Protein AF-A0A952ZZ40-F1 (afdb_monomer)

Mean predicted aligned error: 8.71 Å

Solvent-accessible surface area (backbone atoms only — not comparable to full-atom values): 9358 Å² total; per-residue (Å²): 136,73,78,71,67,65,67,68,69,68,72,72,81,72,81,66,94,59,87,79,50,68,55,71,39,68,36,52,21,94,41,73,67,47,33,52,50,46,51,53,52,49,33,73,76,65,36,63,76,74,38,50,62,46,55,52,12,54,50,28,39,34,52,52,25,47,82,70,67,41,82,51,70,69,58,15,51,51,58,35,25,70,69,38,40,77,30,28,42,46,56,41,30,53,50,9,44,51,35,43,38,53,50,40,54,49,51,45,52,52,49,50,52,53,38,52,52,49,53,54,47,41,63,74,26,54,90,79,59,55,57,68,68,58,54,54,47,46,55,52,40,51,53,50,47,54,52,44,52,51,55,36,52,53,36,51,50,44,55,49,23,58,76,70,72,40,82,58,78,132

Foldseek 3Di:
DPVVVVVVVVPPPPPDPDPPDQQQDAAAQQDPVSNVVRVVVSCVVPNPVVCPLLVLLLVLQLVLCVVVVNPDSVVSNNVSSVVRHGHGSNVSSLNSLVSLLVVLVVVLVVLVVVLVVLVVQCVVCVVVDDDPVSVVSNVVSVVVNVVSVVSNVVSVVCNVCVVVVHNDDD

Structure (mmCIF, N/CA/C/O backbone):
data_AF-A0A952ZZ40-F1
#
_entry.id   AF-A0A952ZZ40-F1
#
loop_
_atom_site.group_PDB
_atom_site.id
_atom_site.type_symbol
_atom_site.label_atom_id
_atom_site.label_alt_id
_atom_site.label_comp_id
_atom_site.label_asym_id
_atom_site.label_entity_id
_atom_site.label_seq_id
_atom_site.pdbx_PDB_ins_code
_atom_site.Cartn_x
_atom_site.Cartn_y
_atom_site.Cartn_z
_atom_site.occupancy
_atom_site.B_iso_or_equiv
_atom_site.auth_seq_id
_atom_site.auth_comp_id
_atom_site.auth_asym_id
_atom_site.auth_atom_id
_atom_site.pdbx_PDB_model_num
ATOM 1 N N . MET A 1 1 ? 31.281 -0.388 -59.953 1.00 50.66 1 MET A N 1
ATOM 2 C CA . MET A 1 1 ? 30.707 -1.212 -58.863 1.00 50.66 1 MET A CA 1
ATOM 3 C C . MET A 1 1 ? 31.171 -0.823 -57.448 1.00 50.66 1 MET A C 1
ATOM 5 O O . MET A 1 1 ? 30.843 -1.535 -56.517 1.00 50.66 1 MET A O 1
ATOM 9 N N . ILE A 1 2 ? 31.844 0.321 -57.239 1.00 50.59 2 ILE A N 1
ATOM 10 C CA . ILE A 1 2 ? 32.328 0.743 -55.900 1.00 50.59 2 ILE A CA 1
ATOM 11 C C . ILE A 1 2 ? 31.453 1.847 -55.261 1.00 50.59 2 ILE A C 1
ATOM 13 O O . ILE A 1 2 ? 31.513 2.076 -54.061 1.00 50.59 2 ILE A O 1
ATOM 17 N N . ARG A 1 3 ? 30.564 2.499 -56.029 1.00 42.16 3 ARG A N 1
ATOM 18 C CA . ARG A 1 3 ? 29.733 3.619 -55.539 1.00 42.16 3 ARG A CA 1
ATOM 19 C C . ARG A 1 3 ? 28.393 3.227 -54.900 1.00 42.16 3 ARG A C 1
ATOM 21 O O . ARG A 1 3 ? 27.818 4.049 -54.204 1.00 42.16 3 ARG A O 1
ATOM 28 N N . LEU A 1 4 ? 27.915 1.993 -55.089 1.00 42.69 4 LEU A N 1
ATOM 29 C CA . LEU A 1 4 ? 26.653 1.522 -54.492 1.00 42.69 4 LEU A CA 1
ATOM 30 C C . LEU A 1 4 ? 26.824 0.892 -53.100 1.00 42.69 4 LEU A C 1
ATOM 32 O O . LEU A 1 4 ? 25.849 0.789 -52.368 1.00 42.69 4 LEU A O 1
ATOM 36 N N . LEU A 1 5 ? 28.048 0.519 -52.707 1.00 42.78 5 LEU A N 1
ATOM 37 C CA . LEU A 1 5 ? 28.298 -0.146 -51.421 1.00 42.78 5 LEU A CA 1
ATOM 38 C C . LEU A 1 5 ? 28.515 0.837 -50.254 1.00 42.78 5 LEU A C 1
ATOM 40 O O . LEU A 1 5 ? 28.370 0.464 -49.097 1.00 42.78 5 LEU A O 1
ATOM 44 N N . LEU A 1 6 ? 28.823 2.104 -50.553 1.00 43.31 6 LEU A N 1
ATOM 45 C CA . LEU A 1 6 ? 29.080 3.147 -49.550 1.00 43.31 6 LEU A CA 1
ATOM 46 C C . LEU A 1 6 ? 27.813 3.879 -49.079 1.00 43.31 6 LEU A C 1
ATOM 48 O O . LEU A 1 6 ? 27.836 4.502 -48.025 1.00 43.31 6 LEU A O 1
ATOM 52 N N . LEU A 1 7 ? 26.698 3.765 -49.808 1.00 44.50 7 LEU A N 1
ATOM 53 C CA . LEU A 1 7 ? 25.420 4.372 -49.412 1.00 44.50 7 LEU A CA 1
ATOM 54 C C . LEU A 1 7 ? 24.575 3.478 -48.490 1.00 44.50 7 LEU A C 1
ATOM 56 O O . LEU A 1 7 ? 23.661 3.979 -47.848 1.00 44.50 7 LEU A O 1
ATOM 60 N N . ALA A 1 8 ? 24.901 2.188 -48.373 1.00 46.25 8 ALA A N 1
ATOM 61 C CA . ALA A 1 8 ? 24.207 1.266 -47.472 1.00 46.25 8 ALA A CA 1
ATOM 62 C C . ALA A 1 8 ? 24.780 1.262 -46.040 1.00 46.25 8 ALA A C 1
ATOM 64 O O . ALA A 1 8 ? 24.101 0.822 -45.117 1.00 46.25 8 ALA A O 1
ATOM 65 N N . LEU A 1 9 ? 26.003 1.772 -45.830 1.00 43.94 9 LEU A N 1
ATOM 66 C CA . LEU A 1 9 ? 26.641 1.791 -44.506 1.00 43.94 9 LEU A CA 1
ATOM 67 C C . LEU A 1 9 ? 26.338 3.049 -43.673 1.00 43.94 9 LEU A C 1
ATOM 69 O O . LEU A 1 9 ? 26.550 3.032 -42.465 1.00 43.94 9 LEU A O 1
ATOM 73 N N . CYS A 1 10 ? 25.814 4.124 -44.271 1.00 44.78 10 CYS A N 1
ATOM 74 C CA . CYS A 1 10 ? 25.500 5.363 -43.542 1.00 44.78 10 CYS A CA 1
ATOM 75 C C . CYS A 1 10 ? 24.078 5.414 -42.956 1.00 44.78 10 CYS A C 1
ATOM 77 O O . CYS A 1 10 ? 23.768 6.341 -42.212 1.00 44.78 10 CYS A O 1
ATOM 79 N N . SER A 1 11 ? 23.217 4.431 -43.235 1.00 47.44 11 SER A N 1
ATOM 80 C CA . SER A 1 11 ? 21.839 4.409 -42.717 1.00 47.44 11 SER A CA 1
ATOM 81 C C . SER A 1 11 ? 21.687 3.733 -41.347 1.00 47.44 11 SER A C 1
ATOM 83 O O . SER A 1 11 ? 20.594 3.766 -40.792 1.00 47.44 11 SER A O 1
ATOM 85 N N . LEU A 1 12 ? 22.752 3.157 -40.769 1.00 49.69 12 LEU A N 1
ATOM 86 C CA . LEU A 1 12 ? 22.696 2.509 -39.447 1.00 49.69 12 LEU A CA 1
ATOM 87 C C . LEU A 1 12 ? 23.078 3.410 -38.258 1.00 49.69 12 LEU A C 1
ATOM 89 O O . LEU A 1 12 ? 22.954 2.979 -37.117 1.00 49.69 12 LEU A O 1
ATOM 93 N N . CYS A 1 13 ? 23.484 4.664 -38.477 1.00 46.38 13 CYS A N 1
ATOM 94 C CA . CYS A 1 13 ? 23.865 5.572 -37.383 1.00 46.38 13 CYS A CA 1
ATOM 95 C C . CYS A 1 13 ? 22.724 6.483 -36.884 1.00 46.38 13 CYS A C 1
ATOM 97 O O . CYS A 1 13 ? 22.980 7.403 -36.115 1.00 46.38 13 CYS A O 1
ATOM 99 N N . LEU A 1 14 ? 21.474 6.247 -37.305 1.00 47.34 14 LEU A N 1
ATOM 100 C CA . LEU A 1 14 ? 20.304 7.061 -36.924 1.00 47.34 14 LEU A CA 1
ATOM 101 C C . LEU A 1 14 ? 19.313 6.350 -35.985 1.00 47.34 14 LEU A C 1
ATOM 103 O O . LEU A 1 14 ? 18.230 6.871 -35.727 1.00 47.34 14 LEU A O 1
ATOM 107 N N . ALA A 1 15 ? 19.678 5.200 -35.414 1.00 47.47 15 ALA A N 1
ATOM 108 C CA . ALA A 1 15 ? 18.899 4.583 -34.344 1.00 47.47 15 ALA A CA 1
ATOM 109 C C . ALA A 1 15 ? 19.225 5.242 -32.989 1.00 47.47 15 ALA A C 1
ATOM 111 O O . ALA A 1 15 ? 19.990 4.721 -32.189 1.00 47.47 15 ALA A O 1
ATOM 112 N N . GLY A 1 16 ? 18.641 6.422 -32.774 1.00 41.47 16 GLY A N 1
ATOM 113 C CA . GLY A 1 16 ? 18.153 6.874 -31.470 1.00 41.47 16 GLY A CA 1
ATOM 114 C C . GLY A 1 16 ? 19.162 7.036 -30.330 1.00 41.47 16 GLY A C 1
ATOM 115 O O . GLY A 1 16 ? 19.121 6.276 -29.369 1.00 41.47 16 GLY A O 1
ATOM 116 N N . CYS A 1 17 ? 19.898 8.151 -30.308 1.00 43.88 17 CYS A N 1
ATOM 117 C CA . CYS A 1 17 ? 20.131 8.856 -29.041 1.00 43.88 17 CYS A CA 1
ATOM 118 C C . CYS A 1 17 ? 18.807 9.516 -28.616 1.00 43.88 17 CYS A C 1
ATOM 120 O O . CYS A 1 17 ? 18.654 10.731 -28.695 1.00 43.88 17 CYS A O 1
ATOM 122 N N . GLY A 1 18 ? 17.796 8.710 -28.287 1.00 47.62 18 GLY A N 1
ATOM 123 C CA . GLY A 1 18 ? 16.636 9.212 -27.566 1.00 47.62 18 GLY A CA 1
ATOM 124 C C . GLY A 1 18 ? 17.055 9.379 -26.115 1.00 47.62 18 GLY A C 1
ATOM 125 O O . GLY A 1 18 ? 17.616 8.438 -25.553 1.00 47.62 18 GLY A O 1
ATOM 126 N N . ASP A 1 19 ? 16.815 10.549 -25.525 1.00 52.88 19 ASP A N 1
ATOM 127 C CA . ASP A 1 19 ? 16.872 10.722 -24.073 1.00 52.88 19 ASP A CA 1
ATOM 128 C C . ASP A 1 19 ? 15.979 9.649 -23.442 1.00 52.88 19 ASP A C 1
ATOM 130 O O . ASP A 1 19 ? 14.750 9.742 -23.441 1.00 52.88 19 ASP A O 1
ATOM 134 N N . HIS A 1 20 ? 16.596 8.563 -22.983 1.00 69.06 20 HIS A N 1
ATOM 135 C CA . HIS A 1 20 ? 15.885 7.506 -22.295 1.00 69.06 20 HIS A CA 1
ATOM 136 C C . HIS A 1 20 ? 15.610 7.999 -20.882 1.00 69.06 20 HIS A C 1
ATOM 138 O O . HIS A 1 20 ? 16.425 7.802 -19.985 1.00 69.06 20 HIS A O 1
ATOM 144 N N . ASP A 1 21 ? 14.465 8.647 -20.697 1.00 89.69 21 ASP A N 1
ATOM 145 C CA . ASP A 1 21 ? 13.962 9.008 -19.377 1.00 89.69 21 ASP A CA 1
ATOM 146 C C . ASP A 1 21 ? 13.608 7.740 -18.583 1.00 89.69 21 ASP A C 1
ATOM 148 O O . ASP A 1 21 ? 13.049 6.775 -19.127 1.00 89.69 21 ASP A O 1
ATOM 152 N N . LEU A 1 22 ? 13.906 7.755 -17.282 1.00 91.69 22 LEU A N 1
ATOM 153 C CA . LEU A 1 22 ? 13.637 6.668 -16.344 1.00 91.69 22 LEU A CA 1
ATOM 154 C C . LEU A 1 22 ? 12.181 6.211 -16.446 1.00 91.69 22 LEU A C 1
ATOM 156 O O . LEU A 1 22 ? 11.914 5.019 -16.580 1.00 91.69 22 LEU A O 1
ATOM 160 N N . ALA A 1 23 ? 11.247 7.161 -16.481 1.00 91.81 23 ALA A N 1
ATOM 161 C CA . ALA A 1 23 ? 9.814 6.892 -16.503 1.00 91.81 23 ALA A CA 1
ATOM 162 C C . ALA A 1 23 ? 9.363 6.026 -17.697 1.00 91.81 23 ALA A C 1
ATOM 164 O O . ALA A 1 23 ? 8.370 5.301 -17.595 1.00 91.81 23 ALA A O 1
ATOM 165 N N . SER A 1 24 ? 10.084 6.104 -18.820 1.00 93.25 24 SER A N 1
ATOM 166 C CA . SER A 1 24 ? 9.813 5.358 -20.056 1.00 93.25 24 SER A CA 1
ATOM 167 C C . SER A 1 24 ? 10.537 4.010 -20.136 1.00 93.25 24 SER A C 1
ATOM 169 O O . SER A 1 24 ? 10.254 3.210 -21.027 1.00 93.25 24 SER A O 1
ATOM 171 N N . SER A 1 25 ? 11.460 3.742 -19.208 1.00 94.38 25 SER A N 1
ATOM 172 C CA . SER A 1 25 ? 12.236 2.503 -19.193 1.00 94.38 25 SER A CA 1
ATOM 173 C C . SER A 1 25 ? 11.327 1.316 -18.886 1.00 94.38 25 SER A C 1
ATOM 175 O O . SER A 1 25 ? 10.521 1.374 -17.959 1.00 94.38 25 SER A O 1
ATOM 177 N N . THR A 1 26 ? 11.439 0.252 -19.682 1.00 95.62 26 THR A N 1
ATOM 178 C CA . THR A 1 26 ? 10.654 -0.977 -19.505 1.00 95.62 26 THR A CA 1
ATOM 179 C C . THR A 1 26 ? 11.302 -1.870 -18.454 1.00 95.62 26 THR A C 1
ATOM 181 O O . THR A 1 26 ? 12.526 -1.985 -18.396 1.00 95.62 26 THR A O 1
ATOM 184 N N . ILE A 1 27 ? 10.473 -2.480 -17.618 1.00 95.62 27 ILE A N 1
ATOM 185 C CA . ILE A 1 27 ? 10.858 -3.444 -16.599 1.00 95.62 27 ILE A CA 1
ATOM 186 C C . ILE A 1 27 ? 10.779 -4.842 -17.199 1.00 95.62 27 ILE A C 1
ATOM 188 O O . ILE A 1 27 ? 9.750 -5.234 -17.746 1.00 95.62 27 ILE A O 1
ATOM 192 N N . HIS A 1 28 ? 11.868 -5.586 -17.056 1.00 94.06 28 HIS A N 1
ATOM 193 C CA . HIS A 1 28 ? 11.936 -7.006 -17.363 1.00 94.06 28 HIS A CA 1
ATOM 194 C C . HIS A 1 28 ? 11.991 -7.767 -16.042 1.00 94.06 28 HIS A C 1
ATOM 196 O O . HIS A 1 28 ? 12.864 -7.509 -15.210 1.00 94.06 28 HIS A O 1
ATOM 202 N N . ALA A 1 29 ? 11.006 -8.625 -15.805 1.00 95.50 29 ALA A N 1
ATOM 203 C CA . ALA A 1 29 ? 10.793 -9.278 -14.521 1.00 95.50 29 ALA A CA 1
ATOM 204 C C . ALA A 1 29 ? 10.230 -10.700 -14.670 1.00 95.50 29 ALA A C 1
ATOM 206 O O . ALA A 1 29 ? 9.554 -11.178 -13.759 1.00 95.50 29 ALA A O 1
ATOM 207 N N . ALA A 1 30 ? 10.520 -11.410 -15.767 1.00 93.56 30 ALA A N 1
ATOM 208 C CA . ALA A 1 30 ? 10.033 -12.781 -15.949 1.00 93.56 30 ALA A CA 1
ATOM 209 C C . ALA A 1 30 ? 10.605 -13.748 -14.892 1.00 93.56 30 ALA A C 1
ATOM 211 O O . ALA A 1 30 ? 10.009 -14.781 -14.585 1.00 93.56 30 ALA A O 1
ATOM 212 N N . SER A 1 31 ? 11.738 -13.393 -14.278 1.00 95.25 31 SER A N 1
ATOM 213 C CA . SER A 1 31 ? 12.320 -14.092 -13.131 1.00 95.25 31 SER A CA 1
ATOM 214 C C . SER A 1 31 ? 12.835 -13.127 -12.058 1.00 95.25 31 SER A C 1
ATOM 216 O O . SER A 1 31 ? 12.947 -11.919 -12.268 1.00 95.25 31 SER A O 1
ATOM 218 N N . GLU A 1 32 ? 13.153 -13.665 -10.878 1.00 94.88 32 GLU A N 1
ATOM 219 C CA . GLU A 1 32 ? 13.790 -12.896 -9.801 1.00 94.88 32 GLU A CA 1
ATOM 220 C C . GLU A 1 32 ? 15.163 -12.354 -10.215 1.00 94.88 32 GLU A C 1
ATOM 222 O O . GLU A 1 32 ? 15.466 -11.190 -9.960 1.00 94.88 32 GLU A O 1
ATOM 227 N N . GLU A 1 33 ? 15.962 -13.174 -10.900 1.00 96.12 33 GLU A N 1
ATOM 228 C CA . GLU A 1 33 ? 17.288 -12.792 -11.385 1.00 96.12 33 GLU A CA 1
ATOM 229 C C . GLU A 1 33 ? 17.205 -11.674 -12.429 1.00 96.12 33 GLU A C 1
ATOM 231 O O . GLU A 1 33 ? 17.933 -10.685 -12.339 1.00 96.12 33 GLU A O 1
ATOM 236 N N . GLU A 1 34 ? 16.270 -11.785 -13.374 1.00 96.00 34 GLU A N 1
ATOM 237 C CA . GLU A 1 34 ? 16.058 -10.764 -14.399 1.00 96.00 34 GLU A CA 1
ATOM 238 C C . GLU A 1 34 ? 15.599 -9.438 -13.789 1.00 96.00 34 GLU A C 1
ATOM 240 O O . GLU A 1 34 ? 16.148 -8.388 -14.116 1.00 96.00 34 GLU A O 1
ATOM 245 N N . MET A 1 35 ? 14.674 -9.480 -12.825 1.00 95.44 35 MET A N 1
ATOM 246 C CA . MET A 1 35 ? 14.232 -8.280 -12.119 1.00 95.44 35 MET A CA 1
ATOM 247 C C . MET A 1 35 ? 15.373 -7.633 -11.317 1.00 95.44 35 MET A C 1
ATOM 249 O O . MET A 1 35 ? 15.516 -6.407 -11.316 1.00 95.44 35 MET A O 1
ATOM 253 N N . ALA A 1 36 ? 16.200 -8.435 -10.640 1.00 95.88 36 ALA A N 1
ATOM 254 C CA . ALA A 1 36 ? 17.349 -7.942 -9.885 1.00 95.88 36 ALA A CA 1
ATOM 255 C C . ALA A 1 36 ? 18.404 -7.308 -10.807 1.00 95.88 36 ALA A C 1
ATOM 257 O O . ALA A 1 36 ? 18.902 -6.214 -10.518 1.00 95.88 36 ALA A O 1
ATOM 258 N N . SER A 1 37 ? 18.704 -7.958 -11.935 1.00 95.38 37 SER A N 1
ATOM 259 C CA . SER A 1 37 ? 19.614 -7.446 -12.963 1.00 95.38 37 SER A CA 1
ATOM 260 C C . SER A 1 37 ? 19.080 -6.155 -13.589 1.00 95.38 37 SER A C 1
ATOM 262 O O . SER A 1 37 ? 19.792 -5.150 -13.615 1.00 95.38 37 SER A O 1
ATOM 264 N N . GLY A 1 38 ? 17.799 -6.128 -13.968 1.00 94.00 38 GLY A N 1
ATOM 265 C CA . GLY A 1 38 ? 17.130 -4.948 -14.511 1.00 94.00 38 GLY A CA 1
ATOM 266 C C . GLY A 1 38 ? 17.141 -3.770 -13.537 1.00 94.00 38 GLY A C 1
ATOM 267 O O . GLY A 1 38 ? 17.483 -2.650 -13.923 1.00 94.00 38 GLY A O 1
ATOM 268 N N . ARG A 1 39 ? 16.869 -4.004 -12.245 1.00 95.38 39 ARG A N 1
ATOM 269 C CA . ARG A 1 39 ? 16.996 -2.960 -11.215 1.00 95.38 39 ARG A CA 1
ATOM 270 C C . ARG A 1 39 ? 18.435 -2.447 -11.110 1.00 95.38 39 ARG A C 1
ATOM 272 O O . ARG A 1 39 ? 18.642 -1.238 -11.012 1.00 95.38 39 ARG A O 1
ATOM 279 N N . ALA A 1 40 ? 19.430 -3.334 -11.104 1.00 95.62 40 ALA A N 1
ATOM 280 C CA . ALA A 1 40 ? 20.836 -2.938 -11.024 1.00 95.62 40 ALA A CA 1
ATOM 281 C C . ALA A 1 40 ? 21.271 -2.102 -12.241 1.00 95.62 40 ALA A C 1
ATOM 283 O O . ALA A 1 40 ? 22.020 -1.133 -12.090 1.00 95.62 40 ALA A O 1
ATOM 284 N N . ASP A 1 41 ? 20.770 -2.431 -13.431 1.00 95.00 41 ASP A N 1
ATOM 285 C CA . ASP A 1 41 ? 21.003 -1.660 -14.652 1.00 95.00 41 ASP A CA 1
ATOM 286 C C . ASP A 1 41 ? 20.345 -0.277 -14.594 1.00 95.00 41 ASP A C 1
ATOM 288 O O . ASP A 1 41 ? 20.995 0.725 -14.905 1.00 95.00 41 ASP A O 1
ATOM 292 N N . LEU A 1 42 ? 19.094 -0.186 -14.130 1.00 94.50 42 LEU A N 1
ATOM 293 C CA . LEU A 1 42 ? 18.425 1.098 -13.903 1.00 94.50 42 LEU A CA 1
ATOM 294 C C . LEU A 1 42 ? 19.190 1.958 -12.888 1.00 94.50 42 LEU A C 1
ATOM 296 O O . LEU A 1 42 ? 19.431 3.138 -13.139 1.00 94.50 42 LEU A O 1
ATOM 300 N N . ALA A 1 43 ? 19.642 1.365 -11.779 1.00 94.69 43 ALA A N 1
ATOM 301 C CA . ALA A 1 43 ? 20.378 2.080 -10.738 1.00 94.69 43 ALA A CA 1
ATOM 302 C C . ALA A 1 43 ? 21.718 2.617 -11.256 1.00 94.69 43 ALA A C 1
ATOM 304 O O . ALA A 1 43 ? 22.128 3.717 -10.895 1.00 94.69 43 ALA A O 1
ATOM 305 N N . ARG A 1 44 ? 22.388 1.870 -12.141 1.00 94.94 44 ARG A N 1
ATOM 306 C CA . ARG A 1 44 ? 23.625 2.310 -12.797 1.00 94.94 44 ARG A CA 1
ATOM 307 C C . ARG A 1 44 ? 23.392 3.485 -13.746 1.00 94.94 44 ARG A C 1
ATOM 309 O O . ARG A 1 44 ? 24.255 4.348 -13.855 1.00 94.94 44 ARG A O 1
ATOM 316 N N . ARG A 1 45 ? 22.255 3.501 -14.445 1.00 93.75 45 ARG A N 1
ATOM 317 C CA . ARG A 1 45 ? 21.921 4.520 -15.452 1.00 93.75 45 ARG A CA 1
ATOM 318 C C . ARG A 1 45 ? 21.408 5.824 -1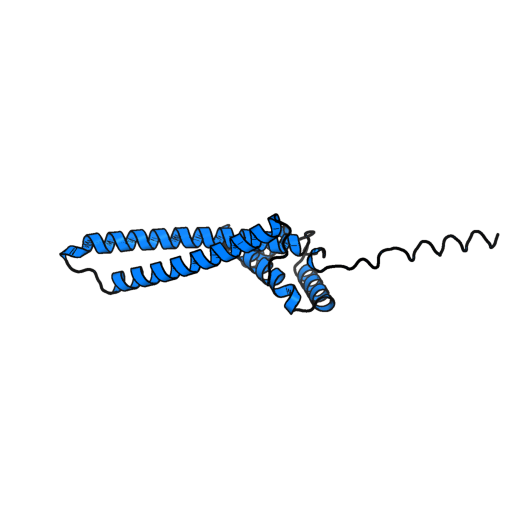4.843 1.00 93.75 45 ARG A C 1
ATOM 320 O O . ARG A 1 45 ? 21.757 6.886 -15.343 1.00 93.75 45 ARG A O 1
ATOM 327 N N . PHE A 1 46 ? 20.590 5.739 -13.797 1.00 93.56 46 PHE A N 1
ATOM 328 C CA . PHE A 1 46 ? 19.850 6.884 -13.249 1.00 93.56 46 PHE A CA 1
ATOM 329 C C . PHE A 1 46 ? 20.235 7.242 -11.808 1.00 93.56 46 PHE A C 1
ATOM 331 O O . PHE A 1 46 ? 19.871 8.308 -11.320 1.00 93.56 46 PHE A O 1
ATOM 338 N N . GLY A 1 47 ? 20.986 6.374 -11.129 1.00 91.94 47 GLY A N 1
ATOM 339 C CA . GLY A 1 47 ? 21.289 6.496 -9.707 1.00 91.94 47 GLY A CA 1
ATOM 340 C C . GLY A 1 47 ? 20.205 5.875 -8.813 1.00 91.94 47 GLY A C 1
ATOM 341 O O . GLY A 1 47 ? 19.049 5.744 -9.218 1.00 91.94 47 GLY A O 1
ATOM 342 N N . PRO A 1 48 ? 20.556 5.474 -7.578 1.00 89.81 48 PRO A N 1
ATOM 343 C CA . PRO A 1 48 ? 19.621 4.824 -6.660 1.00 89.81 48 PRO A CA 1
ATOM 344 C C . PRO A 1 48 ? 18.529 5.769 -6.142 1.00 89.81 48 PRO A C 1
ATOM 346 O O . PRO A 1 48 ? 17.404 5.332 -5.929 1.00 89.81 48 PRO A O 1
ATOM 349 N N . GLU A 1 49 ? 18.827 7.059 -5.969 1.00 90.62 49 GLU A N 1
ATOM 350 C CA . GLU A 1 49 ? 17.854 8.042 -5.467 1.00 90.62 49 GLU A CA 1
ATOM 351 C C . GLU A 1 49 ? 16.692 8.251 -6.444 1.00 90.62 49 GLU A C 1
ATOM 353 O O . GLU A 1 49 ? 15.538 8.337 -6.027 1.00 90.62 49 GLU A O 1
ATOM 358 N N . ALA A 1 50 ? 16.977 8.235 -7.750 1.00 89.75 50 ALA A N 1
ATOM 359 C CA . ALA A 1 50 ? 15.960 8.342 -8.792 1.00 89.75 50 ALA A CA 1
ATOM 360 C C . ALA A 1 50 ? 14.981 7.152 -8.793 1.00 89.75 50 ALA A C 1
ATOM 362 O O . ALA A 1 50 ? 13.860 7.282 -9.274 1.00 89.75 50 ALA A O 1
ATOM 363 N N . LEU A 1 51 ? 15.376 6.004 -8.229 1.00 93.75 51 LEU A N 1
ATOM 364 C CA . LEU A 1 51 ? 14.554 4.794 -8.159 1.00 93.75 51 LEU A CA 1
ATOM 365 C C . LEU A 1 51 ? 13.718 4.677 -6.883 1.00 93.75 51 LEU A C 1
ATOM 367 O O . LEU A 1 51 ? 12.970 3.712 -6.753 1.00 93.75 51 LEU A O 1
ATOM 371 N N . ALA A 1 52 ? 13.792 5.630 -5.951 1.00 93.31 52 ALA A N 1
ATOM 372 C CA . ALA A 1 52 ? 13.092 5.515 -4.672 1.00 93.31 52 ALA A CA 1
ATOM 373 C C . ALA A 1 52 ? 11.570 5.338 -4.840 1.00 93.31 52 ALA A C 1
ATOM 375 O O . ALA A 1 52 ? 10.957 4.521 -4.153 1.00 93.31 52 ALA A O 1
ATOM 376 N N . ALA A 1 53 ? 10.956 6.065 -5.780 1.00 91.44 53 ALA A N 1
ATOM 377 C CA . ALA A 1 53 ? 9.525 5.947 -6.063 1.00 91.44 53 ALA A CA 1
ATOM 378 C C . ALA A 1 53 ? 9.161 4.578 -6.665 1.00 91.44 53 ALA A C 1
ATOM 380 O O . ALA A 1 53 ? 8.176 3.965 -6.245 1.00 91.44 53 ALA A O 1
ATOM 381 N N . TYR A 1 54 ?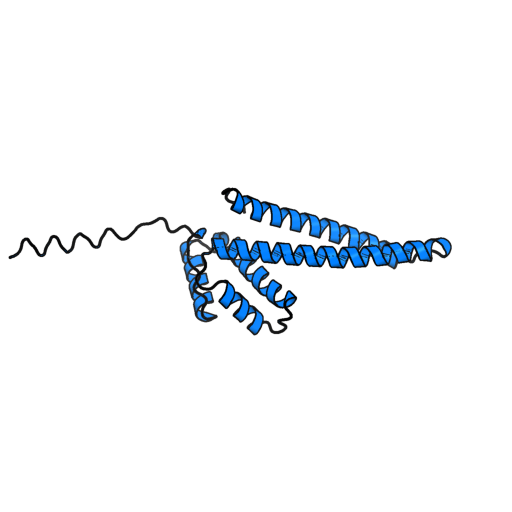 9.984 4.076 -7.586 1.00 94.81 54 TYR A N 1
ATOM 382 C CA . TYR A 1 54 ? 9.866 2.731 -8.143 1.00 94.81 54 TYR A CA 1
ATOM 383 C C . TYR A 1 54 ? 10.003 1.644 -7.065 1.00 94.81 54 TYR A C 1
ATOM 385 O O . TYR A 1 54 ? 9.150 0.763 -6.975 1.00 94.81 54 TYR A O 1
ATOM 393 N N . ASP A 1 55 ? 11.019 1.725 -6.202 1.00 95.75 55 ASP A N 1
ATOM 394 C CA . ASP A 1 55 ? 11.253 0.745 -5.135 1.00 95.75 55 ASP A CA 1
ATOM 395 C C . ASP A 1 55 ? 10.070 0.706 -4.145 1.00 95.75 55 ASP A C 1
ATOM 397 O O . ASP A 1 55 ? 9.597 -0.373 -3.774 1.00 95.75 55 ASP A O 1
ATOM 401 N N . VAL A 1 56 ? 9.520 1.872 -3.779 1.00 94.81 56 VAL A N 1
ATOM 402 C CA . VAL A 1 56 ? 8.294 1.963 -2.964 1.00 94.81 56 VAL A CA 1
ATOM 403 C C . VAL A 1 56 ? 7.106 1.319 -3.679 1.00 94.81 56 VAL A C 1
ATOM 405 O O . VAL A 1 56 ? 6.324 0.604 -3.054 1.00 94.81 56 VAL A O 1
ATOM 408 N N . ALA A 1 57 ? 6.963 1.531 -4.987 1.00 96.00 57 ALA A N 1
ATOM 409 C CA . ALA A 1 57 ? 5.875 0.941 -5.758 1.00 96.00 57 ALA A CA 1
ATOM 410 C C . ALA A 1 57 ? 5.948 -0.592 -5.795 1.00 96.00 57 ALA A C 1
ATOM 412 O O . ALA A 1 57 ? 4.929 -1.255 -5.594 1.00 96.00 57 ALA A O 1
ATOM 413 N N . ILE A 1 58 ? 7.145 -1.160 -5.971 1.00 96.44 58 ILE A N 1
ATOM 414 C CA . ILE A 1 58 ?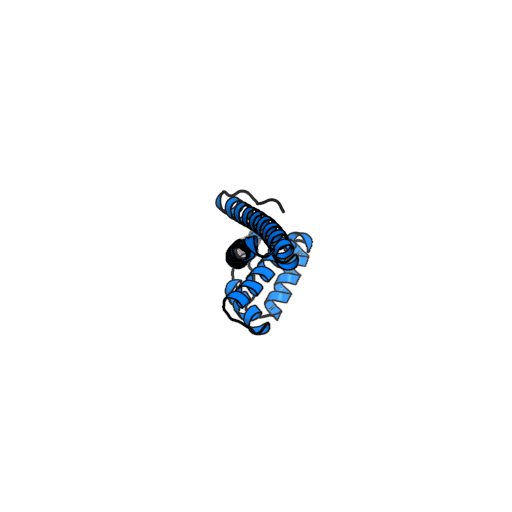 7.368 -2.610 -5.887 1.00 96.44 58 ILE A CA 1
ATOM 415 C C . ILE A 1 58 ? 6.955 -3.149 -4.514 1.00 96.44 58 ILE A C 1
ATOM 417 O O . ILE A 1 58 ? 6.264 -4.168 -4.436 1.00 96.44 58 ILE A O 1
ATOM 421 N N . GLN A 1 59 ? 7.321 -2.456 -3.433 1.00 94.94 59 GLN A N 1
ATOM 422 C CA . GLN A 1 59 ? 6.952 -2.864 -2.079 1.00 94.94 59 GLN A CA 1
ATOM 423 C C . GLN A 1 59 ? 5.431 -2.850 -1.863 1.00 94.94 59 GLN A C 1
ATOM 425 O O . GLN A 1 59 ? 4.876 -3.811 -1.332 1.00 94.94 59 GLN A O 1
ATOM 430 N N . GLU A 1 60 ? 4.733 -1.799 -2.299 1.00 95.50 60 GLU A N 1
ATOM 431 C CA . GLU A 1 60 ? 3.270 -1.709 -2.167 1.00 95.50 60 GLU A CA 1
ATOM 432 C C . GLU A 1 60 ? 2.553 -2.788 -2.996 1.00 95.50 60 GLU A C 1
ATOM 434 O O . GLU A 1 60 ? 1.557 -3.357 -2.549 1.00 95.50 60 GLU A O 1
ATOM 439 N N . LEU A 1 61 ? 3.090 -3.156 -4.165 1.00 95.06 61 LEU A N 1
ATOM 440 C CA . LEU A 1 61 ? 2.564 -4.269 -4.963 1.00 95.06 61 LEU A CA 1
ATOM 441 C C . LEU A 1 61 ? 2.755 -5.628 -4.279 1.00 95.06 61 LEU A C 1
ATOM 443 O O . LEU A 1 61 ? 1.865 -6.480 -4.353 1.00 95.06 61 LEU A O 1
ATOM 447 N N . GLN A 1 62 ? 3.877 -5.830 -3.584 1.00 92.81 62 GLN A N 1
ATOM 448 C CA . GLN A 1 62 ? 4.082 -7.023 -2.762 1.00 92.81 62 GLN A CA 1
ATOM 449 C C . GLN A 1 62 ? 3.112 -7.058 -1.575 1.00 92.81 62 GLN A C 1
ATOM 451 O O . GLN A 1 62 ? 2.520 -8.105 -1.317 1.00 92.81 62 GLN A O 1
ATOM 456 N N . LEU A 1 63 ? 2.900 -5.933 -0.884 1.00 91.25 63 LEU A N 1
ATOM 457 C CA . LEU A 1 63 ? 1.932 -5.836 0.217 1.00 91.25 63 LEU A CA 1
ATOM 458 C C . LEU A 1 63 ? 0.502 -6.120 -0.256 1.00 91.25 63 LEU A C 1
ATOM 460 O O . LEU A 1 63 ? -0.204 -6.891 0.385 1.00 91.25 63 LEU A O 1
ATOM 464 N N . ALA A 1 64 ? 0.111 -5.635 -1.436 1.00 89.81 64 ALA A N 1
ATOM 465 C CA . ALA A 1 64 ? -1.188 -5.946 -2.036 1.00 89.81 64 ALA A CA 1
ATOM 466 C C . ALA A 1 64 ? -1.385 -7.441 -2.361 1.00 89.81 64 ALA A C 1
ATOM 468 O O . ALA A 1 64 ? -2.502 -7.884 -2.636 1.00 89.81 64 ALA A O 1
ATOM 469 N N . GLY A 1 65 ? -0.316 -8.243 -2.384 1.00 83.88 65 GLY A N 1
ATOM 470 C CA . GLY A 1 65 ? -0.424 -9.701 -2.416 1.00 83.88 65 GLY A CA 1
ATOM 471 C C . GLY A 1 65 ? -0.971 -10.280 -1.105 1.00 83.88 65 GLY A C 1
ATOM 472 O O . GLY A 1 65 ? -1.739 -11.239 -1.140 1.00 83.88 65 GLY A O 1
ATOM 473 N N . MET A 1 66 ? -0.636 -9.680 0.044 1.00 82.88 66 MET A N 1
ATOM 474 C CA . MET A 1 66 ? -1.137 -10.113 1.357 1.00 82.88 66 MET A CA 1
ATOM 475 C C . MET A 1 66 ? -2.648 -9.912 1.468 1.00 82.88 66 MET A C 1
ATOM 477 O O . MET A 1 66 ? -3.348 -10.838 1.870 1.00 82.88 66 MET A O 1
ATOM 481 N N . ASP A 1 67 ? -3.154 -8.766 1.008 1.00 77.94 67 ASP A N 1
ATOM 482 C CA . ASP A 1 67 ? -4.592 -8.449 1.004 1.00 77.94 67 ASP A CA 1
ATOM 483 C C . ASP A 1 67 ? -5.415 -9.430 0.150 1.00 77.94 67 ASP A C 1
ATOM 485 O O . ASP A 1 67 ? -6.609 -9.623 0.371 1.00 77.94 67 ASP A O 1
ATOM 489 N N . ARG A 1 68 ? -4.770 -10.093 -0.819 1.00 77.50 68 ARG A N 1
ATOM 490 C CA . ARG A 1 68 ? -5.365 -11.133 -1.675 1.00 77.50 68 ARG A CA 1
ATOM 491 C C . ARG A 1 68 ? -5.249 -12.547 -1.096 1.00 77.50 68 ARG A C 1
ATOM 493 O O . ARG A 1 68 ? -5.582 -13.511 -1.779 1.00 77.50 68 ARG A O 1
ATOM 500 N N . GLY A 1 69 ? -4.775 -12.688 0.142 1.00 79.25 69 GLY A N 1
ATOM 501 C CA . GLY A 1 69 ? -4.629 -13.978 0.819 1.00 79.25 69 GLY A CA 1
ATOM 502 C C . GLY A 1 69 ? -3.366 -14.757 0.440 1.00 79.25 69 GLY A C 1
ATOM 503 O O . GLY A 1 69 ? -3.257 -15.937 0.768 1.00 79.25 69 GLY A O 1
ATOM 504 N N . VAL A 1 70 ? -2.391 -14.127 -0.226 1.00 83.94 70 VAL A N 1
ATOM 505 C CA . VAL A 1 70 ? -1.121 -14.779 -0.576 1.00 83.94 70 VAL A CA 1
ATOM 506 C C . VAL A 1 70 ? -0.173 -14.728 0.625 1.00 83.94 70 VAL A C 1
ATOM 508 O O . VAL A 1 70 ? 0.525 -13.738 0.869 1.00 83.94 70 VAL A O 1
ATOM 511 N N . ALA A 1 71 ? -0.162 -15.808 1.407 1.00 79.69 71 ALA A N 1
ATOM 512 C CA . ALA A 1 71 ? 0.559 -15.876 2.678 1.00 79.69 71 ALA A CA 1
ATOM 513 C C . ALA A 1 71 ? 2.086 -15.997 2.525 1.00 79.69 71 ALA A C 1
ATOM 515 O O . ALA A 1 71 ? 2.831 -15.413 3.319 1.00 79.69 71 ALA A O 1
ATOM 516 N N . ALA A 1 72 ? 2.578 -16.707 1.506 1.00 89.75 72 ALA A N 1
ATOM 517 C CA . ALA A 1 72 ? 4.010 -16.914 1.311 1.00 89.75 72 ALA A CA 1
ATOM 518 C C . ALA A 1 72 ? 4.670 -15.724 0.598 1.00 89.75 72 ALA A C 1
ATOM 520 O O . ALA A 1 72 ? 4.164 -15.204 -0.395 1.00 89.75 72 ALA A O 1
ATOM 521 N N . ALA A 1 73 ? 5.837 -15.299 1.092 1.00 88.25 73 ALA A N 1
ATOM 522 C CA . ALA A 1 73 ? 6.573 -14.173 0.515 1.00 88.25 73 ALA A CA 1
ATOM 523 C C . ALA A 1 73 ? 7.025 -14.433 -0.933 1.00 88.25 73 ALA A C 1
ATOM 525 O O . ALA A 1 73 ? 6.951 -13.528 -1.762 1.00 88.25 73 ALA A O 1
ATOM 526 N N . ALA A 1 74 ? 7.436 -15.667 -1.245 1.00 88.75 74 ALA A N 1
ATOM 527 C CA . ALA A 1 74 ? 7.855 -16.060 -2.590 1.00 88.75 74 ALA A CA 1
ATOM 528 C C . ALA A 1 74 ? 6.707 -15.944 -3.608 1.00 88.75 74 ALA A C 1
ATOM 530 O O . ALA A 1 74 ? 6.897 -15.386 -4.688 1.00 88.75 74 ALA A O 1
ATOM 531 N N . ASP A 1 75 ? 5.503 -16.374 -3.227 1.00 91.12 75 ASP A N 1
ATOM 532 C CA . ASP A 1 75 ? 4.315 -16.295 -4.081 1.00 91.12 75 ASP A CA 1
ATOM 533 C C . ASP A 1 75 ? 3.887 -14.840 -4.310 1.00 91.12 75 ASP A C 1
ATOM 535 O O . ASP A 1 75 ? 3.519 -14.461 -5.421 1.00 91.12 75 ASP A O 1
ATOM 539 N N . ARG A 1 76 ? 4.007 -13.977 -3.288 1.00 92.62 76 ARG A N 1
ATOM 540 C CA . ARG A 1 76 ? 3.775 -12.529 -3.451 1.00 92.62 76 ARG A CA 1
ATOM 541 C C . ARG A 1 76 ? 4.775 -11.895 -4.407 1.00 92.62 76 ARG A C 1
ATOM 543 O O . ARG A 1 76 ? 4.391 -11.058 -5.220 1.00 92.62 76 ARG A O 1
ATOM 550 N N . ALA A 1 77 ? 6.044 -12.285 -4.317 1.00 91.75 77 ALA A N 1
ATOM 551 C CA . ALA A 1 77 ? 7.073 -11.802 -5.226 1.00 91.75 77 ALA A CA 1
ATOM 552 C C . ALA A 1 77 ? 6.818 -12.276 -6.666 1.00 91.75 77 ALA A C 1
ATOM 554 O O . ALA A 1 77 ? 6.964 -11.481 -7.589 1.00 91.75 77 ALA A O 1
ATOM 555 N N . ALA A 1 78 ? 6.380 -13.524 -6.860 1.00 92.06 78 ALA A N 1
ATOM 556 C CA . ALA A 1 78 ? 6.002 -14.049 -8.171 1.00 92.06 78 ALA A CA 1
ATOM 557 C C . ALA A 1 78 ? 4.801 -13.305 -8.773 1.00 92.06 78 ALA A C 1
ATOM 559 O O . ALA A 1 78 ? 4.897 -12.802 -9.888 1.00 92.06 78 ALA A O 1
ATOM 560 N N . ALA A 1 79 ? 3.722 -13.130 -8.007 1.00 92.19 79 ALA A N 1
ATOM 561 C CA . ALA A 1 79 ? 2.547 -12.388 -8.461 1.00 92.19 79 ALA A CA 1
ATOM 562 C C . ALA A 1 79 ? 2.864 -10.914 -8.768 1.00 92.19 79 ALA A C 1
ATOM 564 O O . ALA A 1 79 ? 2.325 -10.340 -9.709 1.00 92.19 79 ALA A O 1
ATOM 565 N N . MET A 1 80 ? 3.742 -10.277 -7.983 1.00 95.62 80 MET A N 1
ATOM 566 C CA . MET A 1 80 ? 4.203 -8.917 -8.271 1.00 95.62 80 MET A CA 1
ATOM 567 C C . MET A 1 80 ? 5.003 -8.866 -9.578 1.00 95.62 80 MET A C 1
ATOM 569 O O . MET A 1 80 ? 4.749 -7.980 -10.389 1.00 95.62 80 MET A O 1
ATOM 573 N N . ARG A 1 81 ? 5.905 -9.827 -9.817 1.00 95.62 81 ARG A N 1
ATOM 574 C CA . ARG A 1 81 ? 6.674 -9.921 -11.068 1.00 95.62 81 ARG A CA 1
ATOM 575 C C . ARG A 1 81 ? 5.771 -10.030 -12.294 1.00 95.62 81 ARG A C 1
ATOM 577 O O . ARG A 1 81 ? 5.934 -9.248 -13.222 1.00 95.62 81 ARG A O 1
ATOM 584 N N . GLU A 1 82 ? 4.764 -10.900 -12.249 1.00 94.69 82 GLU A N 1
ATOM 585 C CA . GLU A 1 82 ? 3.759 -11.020 -13.318 1.00 94.69 82 GLU A CA 1
ATOM 586 C C . GLU A 1 82 ? 3.013 -9.703 -13.584 1.00 94.69 82 GLU A C 1
ATOM 588 O O . GLU A 1 82 ? 2.653 -9.401 -14.720 1.00 94.69 82 GLU A O 1
ATOM 593 N N . ILE A 1 83 ? 2.783 -8.896 -12.544 1.00 95.31 83 ILE A N 1
ATOM 594 C CA . ILE A 1 83 ? 2.138 -7.588 -12.684 1.00 95.31 83 ILE A CA 1
ATOM 595 C C . ILE A 1 83 ? 3.068 -6.573 -13.348 1.00 95.31 83 ILE A C 1
ATOM 597 O O . ILE A 1 83 ? 2.572 -5.736 -14.094 1.00 95.31 83 ILE A O 1
ATOM 601 N N . VAL A 1 84 ? 4.370 -6.574 -13.058 1.00 97.00 84 VAL A N 1
ATOM 602 C CA . VAL A 1 84 ? 5.283 -5.503 -13.504 1.00 97.00 84 VAL A CA 1
ATOM 603 C C . VAL A 1 84 ? 6.032 -5.819 -14.794 1.00 97.00 84 VAL A C 1
ATOM 605 O O . VAL A 1 84 ? 6.505 -4.887 -15.445 1.00 97.00 84 VAL A O 1
ATOM 608 N N . ASP A 1 85 ? 6.127 -7.090 -15.180 1.00 97.38 85 ASP A N 1
ATOM 609 C CA . ASP A 1 85 ? 6.846 -7.504 -16.382 1.00 97.38 85 ASP A CA 1
ATOM 610 C C . ASP A 1 85 ? 6.289 -6.830 -17.649 1.00 97.38 85 ASP A C 1
ATOM 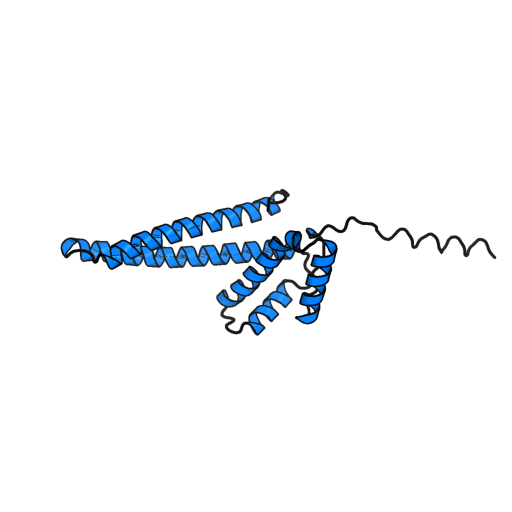612 O O . ASP A 1 85 ? 5.076 -6.714 -17.859 1.00 97.38 85 ASP A O 1
ATOM 616 N N . GLY A 1 86 ? 7.195 -6.302 -18.473 1.00 95.94 86 GLY A N 1
ATOM 617 C CA . GLY A 1 86 ? 6.875 -5.572 -19.698 1.00 95.94 86 GLY A CA 1
ATOM 618 C C . GLY A 1 86 ? 6.244 -4.188 -19.494 1.00 95.94 86 GLY A C 1
ATOM 619 O O . GLY A 1 86 ? 5.878 -3.537 -20.475 1.00 95.94 86 GLY A O 1
ATOM 620 N N . LYS A 1 87 ? 6.096 -3.700 -18.254 1.00 97.25 87 LYS A N 1
ATOM 621 C CA . LYS A 1 87 ? 5.578 -2.350 -17.972 1.00 97.25 87 LYS A CA 1
ATOM 622 C C . LYS A 1 87 ? 6.699 -1.326 -17.887 1.00 97.25 87 LYS A C 1
ATOM 624 O O . LYS A 1 87 ? 7.839 -1.653 -17.587 1.00 97.25 87 LYS A O 1
ATOM 629 N N . THR A 1 88 ? 6.373 -0.056 -18.109 1.00 96.31 88 THR A N 1
ATOM 630 C CA . THR A 1 88 ? 7.326 1.031 -17.856 1.00 96.31 88 THR A CA 1
ATOM 631 C C . THR A 1 88 ? 7.452 1.321 -16.362 1.00 96.31 88 THR A C 1
ATOM 633 O O . THR A 1 88 ? 6.506 1.081 -15.608 1.00 96.31 88 THR A O 1
ATOM 636 N N . VAL A 1 89 ? 8.570 1.918 -15.935 1.00 95.38 89 VAL A N 1
ATOM 637 C CA . VAL A 1 89 ? 8.761 2.406 -14.555 1.00 95.38 89 VAL A CA 1
ATOM 638 C C . VAL A 1 89 ? 7.573 3.263 -14.116 1.00 95.38 89 VAL A C 1
ATOM 640 O O . VAL A 1 89 ? 6.996 3.010 -13.063 1.00 95.38 89 VAL A O 1
ATOM 643 N N . ARG A 1 90 ? 7.119 4.201 -14.961 1.00 94.06 90 ARG A N 1
ATOM 644 C CA . ARG A 1 90 ? 5.944 5.036 -14.662 1.00 94.06 90 ARG A CA 1
ATOM 645 C C . ARG A 1 90 ? 4.677 4.216 -14.438 1.00 94.06 90 ARG A C 1
ATOM 647 O O . ARG A 1 90 ? 3.902 4.515 -13.536 1.00 94.06 90 ARG A O 1
ATOM 654 N N . ALA A 1 91 ? 4.434 3.206 -15.269 1.00 95.44 91 ALA A N 1
ATOM 655 C CA . ALA A 1 91 ? 3.263 2.353 -15.109 1.00 95.44 91 ALA A CA 1
ATOM 656 C C . ALA A 1 91 ? 3.332 1.550 -13.801 1.00 95.44 91 ALA A C 1
ATOM 658 O O . ALA A 1 91 ? 2.319 1.428 -13.115 1.00 95.44 91 ALA A O 1
ATOM 659 N N . VAL A 1 92 ? 4.516 1.054 -13.428 1.00 96.81 92 VAL A N 1
ATOM 660 C CA . VAL A 1 92 ? 4.735 0.362 -12.149 1.00 96.81 92 VAL A CA 1
ATOM 661 C C . VAL A 1 92 ? 4.514 1.301 -10.968 1.00 96.81 92 VAL A C 1
ATOM 663 O O . VAL A 1 92 ? 3.804 0.937 -10.034 1.00 96.81 92 VAL A O 1
ATOM 666 N N . GLU A 1 93 ? 5.040 2.524 -11.029 1.00 95.75 93 GLU A N 1
ATOM 667 C CA . GLU A 1 93 ? 4.807 3.541 -10.006 1.00 95.75 93 GLU A CA 1
ATOM 668 C C . GLU A 1 93 ? 3.311 3.815 -9.823 1.00 95.75 93 GLU A C 1
ATOM 670 O O . GLU A 1 93 ? 2.800 3.703 -8.708 1.00 95.75 93 GLU A O 1
ATOM 675 N N . ILE A 1 94 ? 2.573 4.065 -10.910 1.00 95.69 94 ILE A N 1
ATOM 676 C CA . ILE A 1 94 ? 1.115 4.257 -10.868 1.00 95.69 94 ILE A CA 1
ATOM 677 C C . ILE A 1 94 ? 0.415 3.082 -10.180 1.00 95.69 94 ILE A C 1
ATOM 679 O O . ILE A 1 94 ? -0.421 3.298 -9.298 1.00 95.69 94 ILE A O 1
ATOM 683 N N . LEU A 1 95 ? 0.765 1.848 -10.546 1.00 96.19 95 LEU A N 1
ATOM 684 C CA . LEU A 1 95 ? 0.191 0.647 -9.939 1.00 96.19 95 LEU A CA 1
ATOM 685 C C . LEU A 1 95 ? 0.507 0.553 -8.438 1.00 96.19 95 LEU A C 1
ATOM 687 O O . LEU A 1 95 ? -0.383 0.232 -7.652 1.00 96.19 95 LEU A O 1
ATOM 691 N N . GLY A 1 96 ? 1.729 0.888 -8.023 1.00 96.38 96 GLY A N 1
ATOM 692 C CA . GLY A 1 96 ? 2.122 0.912 -6.614 1.00 96.38 96 GLY A CA 1
ATOM 693 C C . GLY A 1 96 ? 1.325 1.920 -5.785 1.00 96.38 96 GLY A C 1
ATOM 694 O O . GLY A 1 96 ? 0.847 1.594 -4.700 1.00 96.38 96 GLY A O 1
ATOM 695 N N . TRP A 1 97 ? 1.088 3.127 -6.303 1.00 95.81 97 TRP A N 1
ATOM 696 C CA . TRP A 1 97 ? 0.255 4.108 -5.594 1.00 95.81 97 TRP A CA 1
ATOM 697 C C . TRP A 1 97 ? -1.225 3.738 -5.577 1.00 95.81 97 TRP A C 1
ATOM 699 O O . TRP A 1 97 ? -1.911 4.024 -4.596 1.00 95.81 97 TRP A O 1
ATOM 709 N N . GLN A 1 98 ? -1.729 3.077 -6.621 1.00 96.00 98 GLN A N 1
ATOM 710 C CA . GLN A 1 98 ? -3.079 2.511 -6.603 1.00 96.00 98 GLN A CA 1
ATOM 711 C C . GLN A 1 98 ? -3.206 1.431 -5.525 1.00 96.00 98 GLN A C 1
ATOM 713 O O . GLN A 1 98 ? -4.163 1.471 -4.751 1.00 96.00 98 GLN A O 1
ATOM 718 N N . ALA A 1 99 ? -2.224 0.529 -5.432 1.00 95.88 99 ALA A N 1
ATOM 719 C CA . ALA A 1 99 ? -2.154 -0.495 -4.394 1.00 95.88 99 ALA A CA 1
ATOM 720 C C . ALA A 1 99 ? -2.127 0.131 -2.991 1.00 95.88 99 ALA A C 1
ATOM 722 O O . ALA A 1 99 ? -2.958 -0.205 -2.147 1.00 95.88 99 ALA A O 1
ATOM 723 N N . ARG A 1 100 ? -1.262 1.130 -2.778 1.00 95.88 100 ARG A N 1
ATOM 724 C CA . ARG A 1 100 ? -1.177 1.887 -1.524 1.00 95.88 100 ARG A CA 1
ATOM 725 C C . ARG A 1 100 ? -2.494 2.560 -1.152 1.00 95.88 100 ARG A C 1
ATOM 727 O O . ARG A 1 100 ? -2.916 2.481 -0.001 1.00 95.88 100 ARG A O 1
ATOM 734 N N . ARG A 1 101 ? -3.157 3.218 -2.110 1.00 96.38 101 ARG A N 1
ATOM 735 C CA . ARG A 1 101 ? -4.467 3.852 -1.898 1.00 96.38 101 ARG A CA 1
ATOM 736 C C . ARG A 1 101 ? -5.491 2.823 -1.421 1.00 96.38 101 ARG A C 1
ATOM 738 O O . ARG A 1 101 ? -6.172 3.068 -0.431 1.00 96.38 101 ARG A O 1
ATOM 745 N N . THR A 1 102 ? -5.580 1.679 -2.097 1.00 95.56 102 THR A N 1
ATOM 746 C CA . THR A 1 102 ? -6.509 0.602 -1.729 1.00 95.56 102 THR A CA 1
ATOM 747 C C . THR A 1 102 ? -6.217 0.053 -0.333 1.00 95.56 102 THR A C 1
ATOM 749 O O . THR A 1 102 ? -7.143 -0.059 0.468 1.00 95.56 102 THR A O 1
ATOM 752 N N . ARG A 1 103 ? -4.945 -0.205 -0.007 1.00 95.19 103 ARG A N 1
ATOM 753 C CA . ARG A 1 103 ? -4.526 -0.654 1.328 1.00 95.19 103 ARG A CA 1
ATOM 754 C C . ARG A 1 103 ? -4.924 0.347 2.415 1.00 95.19 103 ARG A C 1
ATOM 756 O O . ARG A 1 103 ? -5.587 -0.020 3.378 1.00 95.19 103 ARG A O 1
ATOM 763 N N . LEU A 1 104 ? -4.604 1.631 2.227 1.00 96.12 104 LEU A N 1
ATOM 764 C CA . LEU A 1 104 ? -4.948 2.694 3.181 1.00 96.12 104 LEU A CA 1
ATOM 765 C C . LEU A 1 104 ? -6.462 2.846 3.370 1.00 96.12 104 LEU A C 1
ATOM 767 O O . LEU A 1 104 ? -6.919 3.073 4.487 1.00 96.12 104 LEU A O 1
ATOM 771 N N . GLN A 1 105 ? -7.257 2.704 2.307 1.00 96.56 105 GLN A N 1
ATOM 772 C CA . GLN A 1 105 ? -8.720 2.696 2.414 1.00 96.56 105 GLN A CA 1
ATOM 773 C C . GLN A 1 105 ? -9.225 1.510 3.250 1.00 96.56 105 GLN A C 1
ATOM 775 O O . GLN A 1 105 ? -10.142 1.682 4.056 1.00 96.56 105 GLN A O 1
ATOM 780 N N . GLY A 1 106 ? -8.615 0.331 3.087 1.00 95.12 106 GLY A N 1
ATOM 781 C CA . GLY A 1 106 ? -8.881 -0.845 3.915 1.00 95.12 106 GLY A CA 1
ATOM 782 C C . GLY A 1 106 ? -8.553 -0.606 5.389 1.00 95.12 106 GLY A C 1
ATOM 783 O O . GLY A 1 106 ? -9.426 -0.773 6.239 1.00 95.12 106 GLY A O 1
ATOM 784 N N . GLU A 1 107 ? -7.345 -0.119 5.679 1.00 95.75 107 GLU A N 1
ATOM 785 C CA . GLU A 1 107 ? -6.894 0.196 7.043 1.00 95.75 107 GLU A CA 1
ATOM 786 C C . GLU A 1 107 ? -7.789 1.251 7.712 1.00 95.75 107 GLU A C 1
ATOM 788 O O . GLU A 1 107 ? -8.194 1.090 8.861 1.00 95.75 107 GLU A O 1
ATOM 793 N N . ILE A 1 108 ? -8.176 2.313 6.993 1.00 97.62 108 ILE A N 1
ATOM 794 C CA . ILE A 1 108 ? -9.107 3.328 7.516 1.00 97.62 108 ILE A CA 1
ATOM 795 C C . ILE A 1 108 ? -10.447 2.698 7.885 1.00 97.62 108 ILE A C 1
ATOM 797 O O . ILE A 1 108 ? -11.012 3.041 8.922 1.00 97.62 108 ILE A O 1
ATOM 801 N N . LYS A 1 109 ? -10.973 1.800 7.047 1.00 97.12 109 LYS A N 1
ATOM 802 C CA . LYS A 1 109 ? -12.244 1.123 7.318 1.00 97.12 109 LYS A CA 1
ATOM 803 C C . LYS A 1 109 ? -12.152 0.252 8.572 1.00 97.12 109 LYS A C 1
ATOM 805 O O . LYS A 1 109 ? -13.079 0.267 9.376 1.00 97.12 109 LYS A O 1
ATOM 810 N N . GLU A 1 110 ? -11.054 -0.478 8.741 1.00 95.88 110 GLU A N 1
ATOM 811 C CA . GLU A 1 110 ? -10.818 -1.323 9.913 1.00 95.88 110 GLU A CA 1
ATOM 812 C C . GLU A 1 110 ? -10.720 -0.492 11.197 1.00 95.88 110 GLU A C 1
ATOM 814 O O . GLU A 1 110 ? -11.491 -0.708 12.131 1.00 95.88 110 GLU A O 1
ATOM 819 N N . PHE A 1 111 ? -9.855 0.525 11.223 1.00 96.88 111 PHE A N 1
ATOM 820 C CA . PHE A 1 111 ? -9.704 1.388 12.397 1.00 96.88 111 PHE A CA 1
ATOM 821 C C . PHE A 1 111 ? -10.962 2.205 12.704 1.00 96.88 111 PHE A C 1
ATOM 823 O O . PHE A 1 111 ? -11.250 2.466 13.869 1.00 96.88 111 PHE A O 1
ATOM 830 N N . ALA A 1 112 ? -11.745 2.586 11.691 1.00 97.88 112 ALA A N 1
ATOM 831 C CA . ALA A 1 112 ? -13.024 3.253 11.912 1.00 97.88 112 ALA A CA 1
ATOM 832 C C . ALA A 1 112 ? -14.033 2.329 12.610 1.00 97.88 112 ALA A C 1
ATOM 834 O O . ALA A 1 112 ? -14.745 2.787 13.500 1.00 97.88 112 ALA A O 1
ATOM 835 N N . ALA A 1 113 ? -14.062 1.042 12.250 1.00 97.62 113 ALA A N 1
ATOM 836 C CA . ALA A 1 113 ? -14.924 0.058 12.900 1.00 97.62 113 ALA A CA 1
ATOM 837 C C . ALA A 1 113 ? -14.489 -0.233 14.348 1.00 97.62 113 ALA A C 1
ATOM 839 O O . ALA A 1 113 ? -15.341 -0.372 15.226 1.00 97.62 113 ALA A O 1
ATOM 840 N N . LEU A 1 114 ? -13.177 -0.286 14.613 1.00 97.06 114 LEU A N 1
ATOM 841 C CA . LEU A 1 114 ? -12.643 -0.414 15.977 1.00 97.06 114 LEU A CA 1
ATOM 842 C C . LEU A 1 114 ? -13.030 0.791 16.844 1.00 97.06 114 LEU A C 1
ATOM 844 O O . LEU A 1 114 ? -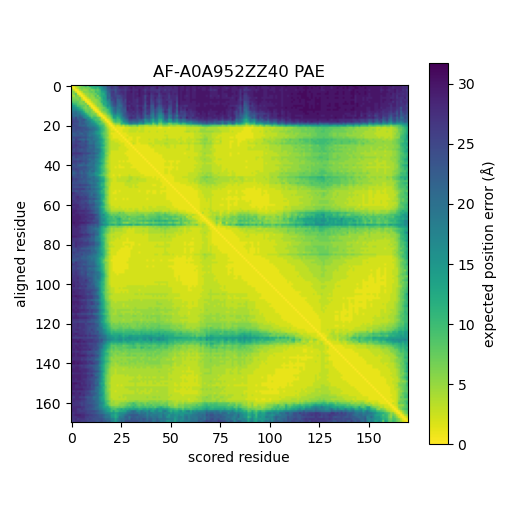13.589 0.614 17.926 1.00 97.06 114 LEU A O 1
ATOM 848 N N . LEU A 1 115 ? -12.852 2.004 16.313 1.00 97.69 115 LEU A N 1
ATOM 849 C CA . LEU A 1 115 ? -13.235 3.231 17.005 1.00 97.69 115 LEU A CA 1
ATOM 850 C C . LEU A 1 115 ? -14.740 3.290 17.286 1.00 97.69 115 LEU A C 1
ATOM 852 O O . LEU A 1 115 ? -15.150 3.688 18.375 1.00 97.69 115 LEU A O 1
ATOM 856 N N .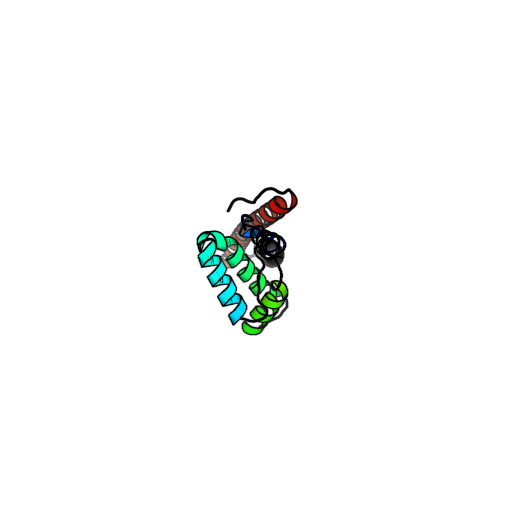 GLU A 1 116 ? -15.577 2.891 16.328 1.00 97.81 116 GLU A N 1
ATOM 857 C CA . GLU A 1 116 ? -17.029 2.827 16.521 1.00 97.81 116 GLU A CA 1
ATOM 858 C C . GLU A 1 116 ? -17.404 1.866 17.658 1.00 97.81 116 GLU A C 1
ATOM 860 O O . GLU A 1 116 ? -18.196 2.219 18.537 1.00 97.81 116 GLU A O 1
ATOM 865 N N . HIS A 1 117 ? -16.793 0.678 17.686 1.00 96.88 117 HIS A N 1
ATOM 866 C CA . HIS A 1 117 ? -16.989 -0.291 18.760 1.00 96.88 117 HIS A CA 1
ATOM 867 C C . HIS A 1 117 ? -16.614 0.290 20.132 1.00 96.88 117 HIS A C 1
ATOM 869 O O . HIS A 1 117 ? -17.374 0.164 21.098 1.00 96.88 117 HIS A O 1
ATOM 875 N N . ASP A 1 118 ? -15.467 0.954 20.224 1.00 96.75 118 ASP A N 1
ATOM 876 C CA . ASP A 1 118 ? -14.954 1.485 21.482 1.00 96.75 118 ASP A CA 1
ATOM 877 C C . ASP A 1 118 ? -15.728 2.712 21.979 1.00 96.75 118 ASP A C 1
ATOM 879 O O . ASP A 1 118 ? -15.979 2.848 23.182 1.00 96.75 118 ASP A O 1
ATOM 883 N N . LEU A 1 119 ? -16.206 3.560 21.066 1.00 97.06 119 LEU A N 1
ATOM 884 C CA . LEU A 1 119 ? -17.145 4.634 21.389 1.00 97.06 119 LEU A CA 1
ATOM 885 C C . LEU A 1 119 ? -18.461 4.073 21.944 1.00 97.06 119 LEU A C 1
ATOM 887 O O . LEU A 1 119 ? -18.932 4.550 22.980 1.00 97.06 119 LEU A O 1
ATOM 891 N N . ALA A 1 120 ? -19.009 3.023 21.326 1.00 96.56 120 ALA A N 1
ATOM 892 C CA . ALA A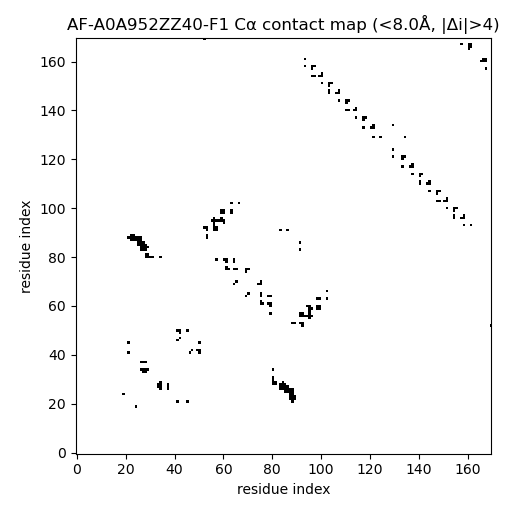 1 120 ? -20.214 2.360 21.819 1.00 96.56 120 ALA A CA 1
ATOM 893 C C . ALA A 1 120 ? -19.996 1.713 23.200 1.00 96.56 120 ALA A C 1
ATOM 895 O O . ALA A 1 120 ? -20.898 1.708 24.043 1.00 96.56 120 ALA A O 1
ATOM 896 N N . LEU A 1 121 ? -18.800 1.177 23.465 1.00 95.38 121 LEU A N 1
ATOM 897 C CA . LEU A 1 121 ? -18.445 0.654 24.784 1.00 95.38 121 LEU A CA 1
ATOM 898 C C . LEU A 1 121 ? -18.399 1.771 25.834 1.00 95.38 121 LEU A C 1
ATOM 900 O O . LEU A 1 121 ? -18.999 1.616 26.898 1.00 95.38 121 LEU A O 1
ATOM 904 N N . ARG A 1 122 ? -17.760 2.905 25.519 1.00 95.44 122 ARG A N 1
ATOM 905 C CA . ARG A 1 122 ? -17.709 4.086 26.397 1.00 95.44 122 ARG A CA 1
ATOM 906 C C . ARG A 1 122 ? -19.106 4.580 26.768 1.00 95.44 122 ARG A C 1
ATOM 908 O O . ARG A 1 122 ? -19.349 4.899 27.928 1.00 95.44 122 ARG A O 1
ATOM 915 N N . GLU A 1 123 ? -20.025 4.633 25.807 1.00 94.62 123 GLU A N 1
ATOM 916 C CA . GLU A 1 123 ? -21.415 5.031 26.059 1.00 94.62 123 GLU A CA 1
ATOM 917 C C . GLU A 1 123 ? -22.122 4.064 27.015 1.00 94.62 123 GLU A C 1
ATOM 919 O O . GLU A 1 123 ? -22.743 4.499 27.987 1.00 94.62 123 GLU A O 1
ATOM 924 N N . LYS A 1 124 ? -21.966 2.750 26.807 1.00 94.12 124 LYS A N 1
ATOM 925 C CA . LYS A 1 124 ? -22.556 1.719 27.679 1.00 94.12 124 LYS A CA 1
ATOM 926 C C . LYS A 1 124 ? -22.022 1.776 29.109 1.00 94.12 124 LYS A C 1
ATOM 928 O O . LYS A 1 124 ? -22.774 1.529 30.048 1.00 94.12 124 LYS A O 1
ATOM 933 N N . THR A 1 125 ? -20.742 2.097 29.285 1.00 93.94 125 THR A N 1
ATOM 934 C CA . THR A 1 125 ? -20.096 2.155 30.605 1.00 93.94 125 THR A CA 1
ATOM 935 C C . THR A 1 125 ? -20.107 3.547 31.233 1.00 93.94 125 THR A C 1
ATOM 937 O O . THR A 1 125 ? -19.567 3.722 32.323 1.00 93.94 125 THR A O 1
ATOM 940 N N . ALA A 1 126 ? -20.729 4.547 30.600 1.00 90.69 126 ALA A N 1
ATOM 941 C CA . ALA A 1 126 ? -20.711 5.931 31.077 1.00 90.69 126 ALA A CA 1
ATOM 942 C C . ALA A 1 126 ? -21.286 6.082 32.497 1.00 90.69 126 ALA A C 1
ATOM 944 O O . ALA A 1 126 ? -20.725 6.811 33.312 1.00 90.69 126 ALA A O 1
ATOM 945 N N . ALA A 1 127 ? -22.359 5.351 32.817 1.00 88.31 127 ALA A N 1
ATOM 946 C CA . ALA A 1 127 ? -23.007 5.407 34.129 1.00 88.31 127 ALA A CA 1
ATOM 947 C C . ALA A 1 127 ? -22.214 4.698 35.241 1.00 88.31 127 ALA A C 1
ATOM 949 O O . ALA A 1 127 ? -22.334 5.057 36.410 1.00 88.31 127 ALA A O 1
ATOM 950 N N . THR A 1 128 ? -21.411 3.691 34.891 1.00 89.81 128 THR A N 1
ATOM 951 C CA . THR A 1 128 ? -20.648 2.865 35.844 1.00 89.81 128 THR A CA 1
ATOM 952 C C . THR A 1 128 ? -19.163 3.230 35.902 1.00 89.81 128 THR A C 1
ATOM 954 O O . THR A 1 128 ? -18.421 2.634 36.677 1.00 89.81 128 THR A O 1
ATOM 957 N N . GLY A 1 129 ? -18.733 4.198 35.089 1.00 89.38 129 GLY A N 1
ATOM 958 C CA . GLY A 1 129 ? -17.334 4.548 34.868 1.00 89.38 129 GLY A CA 1
ATOM 959 C C . GLY A 1 129 ? -16.736 3.769 33.695 1.00 89.38 129 GLY A C 1
ATOM 960 O O . GLY A 1 129 ? -16.675 2.540 33.705 1.00 89.38 129 GLY A O 1
ATOM 961 N N . THR A 1 130 ? -16.266 4.495 32.678 1.00 90.69 130 THR A N 1
ATOM 962 C CA . THR A 1 130 ? -15.520 3.899 31.561 1.00 90.69 130 THR A CA 1
ATOM 963 C C . THR A 1 130 ? -14.080 3.642 31.986 1.00 90.69 130 THR A C 1
ATOM 965 O O . THR A 1 130 ? -13.446 4.501 32.594 1.00 90.69 130 THR A O 1
ATOM 968 N N . SER A 1 131 ? -13.551 2.467 31.642 1.00 93.94 131 SER A N 1
ATOM 969 C CA . SER A 1 131 ? -12.153 2.129 31.914 1.00 93.94 131 SER A CA 1
ATOM 970 C C . SER A 1 131 ? -11.191 3.089 31.210 1.00 93.94 131 SER A C 1
ATOM 972 O O . SER A 1 131 ? -11.349 3.382 30.023 1.00 93.94 131 SER A O 1
ATOM 974 N N . GLN A 1 132 ? -10.132 3.49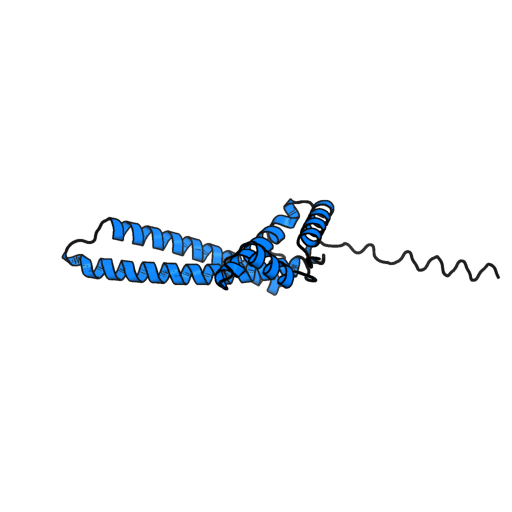4 31.914 1.00 94.19 132 GLN A N 1
ATOM 975 C CA . GLN A 1 132 ? -9.064 4.335 31.369 1.00 94.19 132 GLN A CA 1
ATOM 976 C C . GLN A 1 132 ? -8.401 3.717 30.125 1.00 94.19 132 GLN A C 1
ATOM 978 O O . GLN A 1 132 ? -7.993 4.433 29.215 1.00 94.19 132 GLN A O 1
ATOM 983 N N . THR A 1 133 ? -8.351 2.384 30.034 1.00 93.62 133 THR A N 1
ATOM 984 C CA . THR A 1 133 ? -7.843 1.674 28.851 1.00 93.62 133 THR A CA 1
ATOM 985 C C . THR A 1 133 ? -8.680 1.950 27.601 1.00 93.62 133 THR A C 1
ATOM 987 O O . THR A 1 133 ? -8.119 2.115 26.524 1.00 93.62 133 THR A O 1
ATOM 990 N N . VAL A 1 134 ? -10.010 2.014 27.731 1.00 93.69 134 VAL A N 1
ATOM 991 C CA . VAL A 1 134 ? -10.915 2.299 26.602 1.00 93.69 134 VAL A CA 1
ATOM 992 C C . VAL A 1 134 ? -10.754 3.749 26.157 1.00 93.69 134 VAL A C 1
ATOM 994 O O . VAL A 1 134 ? -10.681 4.018 24.966 1.00 93.69 134 VAL A O 1
ATOM 997 N N . ILE A 1 135 ? -10.620 4.678 27.108 1.00 94.69 135 ILE A N 1
ATOM 998 C CA . ILE A 1 135 ? -10.383 6.097 26.808 1.00 94.69 135 ILE A CA 1
ATOM 999 C C . ILE A 1 135 ? -9.087 6.267 26.004 1.00 94.69 135 ILE A C 1
ATOM 1001 O O . ILE A 1 135 ? -9.114 6.864 24.932 1.00 94.69 135 ILE A O 1
ATOM 1005 N N . HIS A 1 136 ? -7.984 5.671 26.462 1.00 96.06 136 HIS A N 1
ATOM 1006 C CA . HIS A 1 136 ? -6.709 5.747 25.745 1.00 96.06 136 HIS A CA 1
ATOM 1007 C C . HIS A 1 136 ? -6.736 5.070 24.375 1.00 96.06 136 HIS A C 1
ATOM 1009 O O . HIS A 1 136 ? -6.082 5.540 23.446 1.00 96.06 136 HIS A O 1
ATOM 1015 N N . ARG A 1 137 ? -7.479 3.969 24.227 1.00 96.50 137 ARG A N 1
ATOM 1016 C CA . ARG A 1 137 ? -7.615 3.304 22.930 1.00 96.50 137 ARG A CA 1
ATOM 1017 C C . ARG A 1 137 ? -8.378 4.171 21.930 1.00 96.50 137 ARG A C 1
ATOM 1019 O O . ARG A 1 137 ? -7.887 4.323 20.819 1.00 96.50 137 ARG A O 1
ATOM 1026 N N . ILE A 1 138 ? -9.466 4.818 22.349 1.00 97.50 138 ILE A N 1
ATOM 1027 C CA . ILE A 1 138 ? -10.215 5.779 21.522 1.00 97.50 138 ILE A CA 1
ATOM 1028 C C . ILE A 1 138 ? -9.302 6.910 21.031 1.00 97.50 138 ILE A C 1
ATOM 1030 O O . ILE A 1 138 ? -9.306 7.224 19.844 1.00 97.50 138 ILE A O 1
ATOM 1034 N N . GLU A 1 139 ? -8.514 7.514 21.925 1.00 96.94 139 GLU A N 1
ATOM 1035 C CA . GLU A 1 139 ? -7.573 8.588 21.569 1.00 96.94 139 GLU A CA 1
ATOM 1036 C C . GLU A 1 139 ? -6.542 8.101 20.538 1.00 96.94 139 GLU A C 1
ATOM 1038 O O . GLU A 1 139 ? -6.357 8.713 19.487 1.00 96.94 139 GLU A O 1
ATOM 1043 N N . ASN A 1 140 ? -5.934 6.941 20.790 1.00 97.31 140 ASN A N 1
ATOM 1044 C CA . ASN A 1 140 ? -4.948 6.354 19.889 1.00 97.31 140 ASN A CA 1
ATOM 1045 C C . ASN A 1 140 ? -5.544 5.980 18.518 1.00 97.31 140 ASN A C 1
ATOM 1047 O O . ASN A 1 140 ? -4.920 6.206 17.483 1.00 97.31 140 ASN A O 1
ATOM 1051 N N . GLU A 1 141 ? -6.753 5.422 18.479 1.00 97.56 141 GLU A N 1
ATOM 1052 C CA . GLU A 1 141 ? -7.449 5.086 17.232 1.00 97.56 141 GLU A CA 1
ATOM 1053 C C . GLU A 1 141 ? -7.800 6.340 16.421 1.00 97.56 141 GLU A C 1
ATOM 1055 O O . GLU A 1 141 ? -7.660 6.337 15.196 1.00 97.56 141 GLU A O 1
ATOM 1060 N N . GLN A 1 142 ? -8.188 7.436 17.081 1.00 97.88 142 GLN A N 1
ATOM 1061 C CA . GLN A 1 142 ? -8.410 8.729 16.429 1.00 97.88 142 GLN A CA 1
ATOM 1062 C C . GLN A 1 142 ? -7.125 9.283 15.801 1.00 97.88 142 GLN A C 1
ATOM 1064 O O . GLN A 1 142 ? -7.152 9.708 14.640 1.00 97.88 142 GLN A O 1
ATOM 1069 N N . ASP A 1 143 ? -6.000 9.222 16.517 1.00 97.94 143 ASP A N 1
ATOM 1070 C CA . ASP A 1 143 ? -4.693 9.658 16.013 1.00 97.94 143 ASP A CA 1
ATOM 1071 C C . ASP A 1 143 ? -4.233 8.815 14.815 1.00 97.94 143 ASP A C 1
ATOM 1073 O O . ASP A 1 143 ? -3.772 9.348 13.795 1.00 97.94 143 ASP A O 1
ATOM 1077 N N . ILE A 1 144 ? -4.408 7.493 14.896 1.00 97.56 144 ILE A N 1
ATOM 1078 C CA . ILE A 1 144 ? -4.109 6.578 13.790 1.00 97.56 144 ILE A CA 1
ATOM 1079 C C . ILE A 1 144 ? -4.984 6.909 12.578 1.00 97.56 144 ILE A C 1
ATOM 1081 O O . ILE A 1 144 ? -4.456 7.062 11.474 1.00 97.56 144 ILE A O 1
ATOM 1085 N N . LEU A 1 145 ? -6.295 7.095 12.756 1.00 98.12 145 LEU A N 1
ATOM 1086 C CA . LEU A 1 145 ? -7.201 7.458 11.663 1.00 98.12 145 LEU A CA 1
ATOM 1087 C C . LEU A 1 145 ? -6.830 8.792 11.013 1.00 98.12 145 LEU A C 1
ATOM 1089 O O . LEU A 1 145 ? -6.874 8.907 9.785 1.00 98.12 145 LEU A O 1
ATOM 1093 N N . ALA A 1 146 ? -6.445 9.794 11.803 1.00 97.88 146 ALA A N 1
ATOM 1094 C CA . ALA A 1 146 ? -5.976 11.071 11.278 1.00 97.88 146 ALA A CA 1
ATOM 1095 C C . ALA A 1 146 ? -4.715 10.890 10.417 1.00 97.88 146 ALA A C 1
ATOM 1097 O O . ALA A 1 146 ? -4.640 11.408 9.297 1.00 97.88 146 ALA A O 1
ATOM 1098 N N . LYS A 1 147 ? -3.752 10.089 10.891 1.00 98.19 147 LYS A N 1
ATOM 1099 C CA . LYS A 1 147 ? -2.533 9.762 10.141 1.00 98.19 147 LYS A CA 1
ATOM 1100 C C . LYS A 1 147 ? -2.841 9.013 8.843 1.00 98.19 147 LYS A C 1
ATOM 1102 O O . LYS A 1 147 ? -2.311 9.390 7.799 1.00 98.19 147 LYS A O 1
ATOM 1107 N N . LEU A 1 148 ? -3.694 7.991 8.886 1.00 97.62 148 LEU A N 1
ATOM 1108 C CA . LEU A 1 148 ? -4.057 7.199 7.709 1.00 97.62 148 LEU A CA 1
ATOM 1109 C C . LEU A 1 148 ? -4.772 8.046 6.650 1.00 97.62 148 LEU A C 1
ATOM 1111 O O . LEU A 1 148 ? -4.430 7.964 5.472 1.00 97.62 148 LEU A O 1
ATOM 1115 N N . ARG A 1 149 ? -5.701 8.921 7.056 1.00 98.12 149 ARG A N 1
ATOM 1116 C CA . ARG A 1 149 ? -6.387 9.850 6.139 1.00 98.12 149 ARG A CA 1
ATOM 1117 C C . ARG A 1 149 ? -5.423 10.816 5.458 1.00 98.12 149 ARG A C 1
ATOM 1119 O O . ARG A 1 149 ? -5.565 11.067 4.264 1.00 98.12 149 ARG A O 1
ATOM 1126 N N . ARG A 1 150 ? -4.421 11.322 6.184 1.00 98.19 150 ARG A N 1
ATOM 1127 C CA . ARG A 1 150 ? -3.369 12.166 5.599 1.00 98.19 150 ARG A CA 1
ATOM 1128 C C . ARG A 1 150 ? -2.574 11.405 4.535 1.00 98.19 150 ARG A C 1
ATOM 1130 O O . ARG A 1 150 ? -2.426 11.900 3.424 1.00 98.19 150 ARG A O 1
ATOM 1137 N N . LEU A 1 151 ? -2.124 10.190 4.854 1.00 96.50 151 LEU A N 1
ATOM 1138 C CA . LEU A 1 151 ? -1.388 9.340 3.911 1.00 96.50 151 LEU A CA 1
ATOM 1139 C C . LEU A 1 151 ? -2.229 8.975 2.679 1.00 96.50 151 LEU A C 1
ATOM 1141 O O . LEU A 1 151 ? -1.691 8.885 1.576 1.00 96.50 151 LEU A O 1
ATOM 1145 N N . LEU A 1 152 ? -3.540 8.772 2.852 1.00 97.38 152 LEU A N 1
ATOM 1146 C CA . LEU A 1 152 ? -4.460 8.529 1.742 1.00 97.38 152 LEU A CA 1
ATOM 1147 C C . LEU A 1 152 ? -4.551 9.758 0.831 1.00 97.38 152 LEU A C 1
ATOM 1149 O O . LEU A 1 152 ? -4.412 9.619 -0.381 1.00 97.38 152 LEU A O 1
ATOM 1153 N N . GLY A 1 153 ? -4.707 10.952 1.411 1.00 96.69 153 GLY A N 1
ATOM 1154 C CA . GLY A 1 153 ? -4.728 12.205 0.656 1.00 96.69 153 GLY A CA 1
ATOM 1155 C C . GLY A 1 153 ? -3.442 12.434 -0.143 1.00 96.69 153 GLY A C 1
ATOM 1156 O O . GLY A 1 153 ? -3.506 12.812 -1.309 1.00 96.69 153 GLY A O 1
ATOM 1157 N N . GLU A 1 154 ? -2.276 12.134 0.436 1.00 94.06 154 GLU A N 1
ATOM 1158 C CA . GLU A 1 154 ? -0.985 12.192 -0.270 1.00 94.06 154 GLU A CA 1
ATOM 1159 C C . GLU A 1 154 ? -0.947 11.230 -1.472 1.00 94.06 154 GLU A C 1
ATOM 1161 O O . GLU A 1 154 ? -0.525 11.610 -2.567 1.00 94.06 154 GLU A O 1
ATOM 1166 N N . ALA A 1 155 ? -1.431 9.995 -1.299 1.00 93.8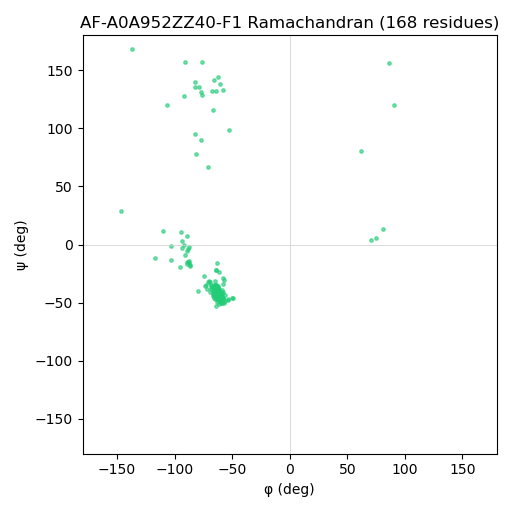1 155 ALA A N 1
ATOM 1167 C CA . ALA A 1 155 ? -1.498 9.015 -2.382 1.00 93.81 155 ALA A CA 1
ATOM 1168 C C . ALA A 1 155 ? -2.455 9.449 -3.507 1.00 93.81 155 ALA A C 1
ATOM 1170 O O . ALA A 1 155 ? -2.128 9.326 -4.689 1.00 93.81 155 ALA A O 1
ATOM 1171 N N . GLU A 1 156 ? -3.623 9.985 -3.155 1.00 95.19 156 GLU A N 1
ATOM 1172 C CA . GLU A 1 156 ? -4.604 10.495 -4.116 1.00 95.19 156 GLU A CA 1
ATOM 1173 C C . GLU A 1 156 ? -4.074 11.706 -4.886 1.00 95.19 156 GLU A C 1
ATOM 1175 O O . GLU A 1 156 ? -4.240 11.771 -6.104 1.00 95.19 156 GLU A O 1
ATOM 1180 N N . GLN A 1 157 ? -3.367 12.617 -4.214 1.00 93.06 157 GLN A N 1
ATOM 1181 C CA . GLN A 1 157 ? -2.715 13.756 -4.860 1.00 93.06 157 GLN A CA 1
ATOM 1182 C C . GLN A 1 157 ? -1.671 13.308 -5.884 1.00 93.06 157 GLN A C 1
ATOM 1184 O O . GLN A 1 157 ? -1.666 13.817 -7.005 1.00 93.06 157 GLN A O 1
ATOM 1189 N N . ARG A 1 158 ? -0.825 12.323 -5.551 1.00 89.94 158 ARG A N 1
ATOM 1190 C CA . ARG A 1 158 ? 0.158 11.786 -6.508 1.00 89.94 158 ARG A CA 1
ATOM 1191 C C . ARG A 1 158 ? -0.501 11.147 -7.723 1.00 89.94 158 ARG A C 1
ATOM 1193 O O . ARG A 1 158 ? -0.111 11.434 -8.854 1.00 89.94 158 ARG A O 1
ATOM 1200 N N . LEU A 1 159 ? -1.531 10.332 -7.501 1.00 92.00 159 LEU A N 1
ATOM 1201 C CA . LEU A 1 159 ? -2.296 9.711 -8.584 1.00 92.00 159 LEU A CA 1
ATOM 1202 C C . LEU A 1 159 ? -2.973 10.758 -9.477 1.00 92.00 159 LEU A C 1
ATOM 1204 O O . LEU A 1 159 ? -2.964 10.619 -10.701 1.00 92.00 159 LEU A O 1
ATOM 1208 N N . HIS A 1 160 ? -3.524 11.819 -8.886 1.00 90.12 160 HIS A N 1
ATOM 1209 C CA . HIS A 1 160 ? -4.138 12.909 -9.636 1.00 90.12 160 HIS A CA 1
ATOM 1210 C C . HIS A 1 160 ? -3.108 13.729 -10.431 1.00 90.12 160 HIS A C 1
ATOM 1212 O O . HIS A 1 160 ? -3.381 14.129 -11.566 1.00 90.12 160 HIS A O 1
ATOM 1218 N N . GLY A 1 161 ? -1.900 13.921 -9.888 1.00 86.69 161 GLY A N 1
ATOM 1219 C CA . GLY A 1 161 ? -0.775 14.533 -10.603 1.00 86.69 161 GLY A CA 1
ATOM 1220 C C . GLY A 1 161 ? -0.495 13.817 -11.925 1.00 86.69 161 GLY A C 1
ATOM 1221 O O . GLY A 1 161 ? -0.491 14.436 -12.987 1.00 86.69 161 GLY A O 1
ATOM 1222 N N . TRP A 1 162 ? -0.424 12.485 -11.897 1.00 82.31 162 TRP A N 1
ATOM 1223 C CA . TRP A 1 162 ? -0.228 11.694 -13.114 1.00 82.31 162 TRP A CA 1
ATOM 1224 C C . TRP A 1 162 ? -1.389 11.751 -14.107 1.00 82.31 162 TRP A C 1
ATOM 1226 O O . TRP A 1 162 ? -1.148 11.746 -15.313 1.00 82.31 162 TRP A O 1
ATOM 1236 N N . GLN A 1 163 ? -2.635 11.837 -13.637 1.00 78.94 163 GLN A N 1
ATOM 1237 C CA . GLN A 1 163 ? -3.807 11.979 -14.513 1.00 78.94 163 GLN A CA 1
ATOM 1238 C C . GLN A 1 163 ? -3.878 13.351 -15.193 1.00 78.94 163 GLN A C 1
ATOM 1240 O O . GLN A 1 163 ? -4.378 13.458 -16.310 1.00 78.94 163 GLN A O 1
ATOM 1245 N N . SER A 1 164 ? -3.373 14.391 -14.530 1.00 78.75 164 SER A N 1
ATOM 1246 C CA . SER A 1 164 ? -3.344 15.766 -15.042 1.00 78.75 164 SER A CA 1
ATOM 1247 C C . SER A 1 164 ? -2.101 16.078 -15.886 1.00 78.75 164 SER A C 1
ATOM 1249 O O . SER A 1 164 ? -1.985 17.181 -16.415 1.00 78.75 164 SER A O 1
ATOM 1251 N N . GLY A 1 165 ? -1.178 15.122 -16.041 1.00 66.06 165 GLY A N 1
ATOM 1252 C CA . GLY A 1 165 ? 0.078 15.315 -16.771 1.00 66.06 165 GLY A CA 1
ATOM 1253 C C . GLY A 1 165 ? 1.127 16.133 -16.008 1.00 66.06 165 GLY A C 1
ATOM 1254 O O . GLY A 1 165 ? 2.186 16.428 -16.560 1.00 66.06 165 GLY A O 1
ATOM 1255 N N . ALA A 1 166 ? 0.866 16.479 -14.745 1.00 60.25 166 ALA A N 1
ATOM 1256 C CA . ALA A 1 166 ? 1.856 17.065 -13.857 1.00 60.25 166 ALA A CA 1
ATOM 1257 C C . ALA A 1 166 ? 2.800 15.962 -13.354 1.00 60.25 166 ALA A C 1
ATOM 1259 O O . ALA A 1 166 ? 2.350 14.919 -12.881 1.00 60.25 166 ALA A O 1
ATOM 1260 N N . ASN A 1 167 ? 4.117 16.174 -13.426 1.00 57.06 167 ASN A N 1
ATOM 1261 C CA . ASN A 1 167 ? 5.049 15.299 -12.715 1.00 57.06 167 ASN A CA 1
ATOM 1262 C C . ASN A 1 167 ? 4.829 15.513 -11.208 1.00 57.06 167 ASN A C 1
ATOM 1264 O O . ASN A 1 167 ? 5.058 16.632 -10.737 1.00 57.06 167 ASN A O 1
ATOM 1268 N N . PRO A 1 168 ? 4.366 14.505 -10.445 1.00 55.84 168 PRO A N 1
ATOM 1269 C CA . PRO A 1 168 ? 4.237 14.654 -9.008 1.00 55.84 168 PRO A CA 1
ATOM 1270 C C . PRO A 1 168 ? 5.631 14.860 -8.422 1.00 55.84 168 PRO A C 1
ATOM 1272 O O . PRO A 1 168 ? 6.576 14.149 -8.766 1.00 55.84 168 PRO A O 1
ATOM 1275 N N . THR A 1 169 ? 5.763 15.866 -7.567 1.00 51.47 169 THR A N 1
ATOM 1276 C CA . THR A 1 169 ? 7.013 16.142 -6.861 1.00 51.47 169 THR A CA 1
ATOM 1277 C C . THR A 1 169 ? 7.392 14.962 -5.954 1.00 51.47 169 THR A C 1
ATOM 1279 O O . THR A 1 169 ? 6.487 14.316 -5.403 1.00 51.47 169 THR A O 1
ATOM 1282 N N . PRO A 1 170 ? 8.701 14.668 -5.823 1.00 49.16 170 PRO A N 1
ATOM 1283 C CA . PRO A 1 170 ? 9.209 13.582 -4.989 1.00 49.16 170 PRO A CA 1
ATOM 1284 C C . PRO A 1 170 ? 8.823 13.714 -3.516 1.00 49.16 170 PRO A C 1
ATOM 1286 O O . PRO A 1 170 ? 8.485 14.827 -3.056 1.00 49.16 170 PRO A O 1
#

Nearest PDB structures (foldseek):
  4mu6-assembly1_A  TM=4.955E-01  e=7.603E+00  Legionella pneumophila subsp. pneumophila str. Philadelphia 1
  7w1m-assembly1_D  TM=3.639E-01  e=2.774E+00  Homo sapiens
  5qsv-assembly1_C  TM=4.540E-01  e=4.592E+00  Homo sapiens
  8fbo-assembly1_C  TM=4.127E-01  e=7.603E+00  synthetic construct
  6wg3-assembly1_D  TM=3.558E-01  e=5.342E+00  Homo sapiens

pLDDT: mean 86.93, std 16.68, range [41.47, 98.19]

Sequence (170 aa):
MIRLLLLALCSLCLAGCGDHDLASSTIHAASEEEMASGRADLARRFGPEALAAYDVAIQELQLAGMDRGVAAAADRAAAMREIVDGKTVRAVEILGWQARRTRLQGEIKEFAALLEHDLALREKTAATGTSQTVIHRIENEQDILAKLRRLLGEAEQRLHGWQSGANPTP

Radius of gyration: 24.71 Å; Cα contacts (8 Å, |Δi|>4): 144; chains: 1; bounding box: 55×34×95 Å

Secondary structure (DSSP, 8-state):
--SSSSSSSGGGTTS------GGGPBP--SSHHHHHHHHHHHHHHH-TGGGHHHHHHHHHHHHHHHHTT--SHHHHHHHHHHHHTT-BHHHHHHHHHHHHHHHHHHHHHHHHHHHHHHHHHHHHTTTT---HHHHHHHHHHHHHHHHHHHHHHHHHHHHHHHHTT-----